Protein AF-A0A1G0II41-F1 (afdb_monomer)

Solvent-accessible surface area (backbone atoms only — not comparable to full-atom values): 4926 Å² total; per-residue (Å²): 140,91,80,92,81,89,79,92,71,59,68,68,58,53,48,48,43,43,74,74,59,29,85,88,39,45,68,59,50,52,48,62,66,45,43,63,70,62,50,51,55,48,50,55,50,51,51,52,56,53,70,70,36,62,72,57,53,53,53,52,46,52,62,64,57,62,65,76,77,78,74,82,70,84,80,78,133

pLDDT: mean 75.98, std 15.61, range [43.66, 97.69]

Mean predicted aligned error: 14.42 Å

Structure (mmCIF, N/CA/C/O backbone):
data_AF-A0A1G0II41-F1
#
_entry.id   AF-A0A1G0II41-F1
#
loop_
_atom_site.group_PDB
_atom_site.id
_atom_site.type_symbol
_atom_site.label_atom_id
_atom_site.label_alt_id
_atom_site.label_comp_id
_atom_site.label_asym_id
_atom_site.label_entity_id
_atom_site.label_seq_id
_atom_site.pdbx_PDB_ins_code
_atom_site.Cartn_x
_atom_site.Cartn_y
_atom_site.Cartn_z
_atom_site.occupancy
_atom_site.B_iso_or_equiv
_atom_site.auth_seq_id
_atom_site.auth_comp_id
_atom_site.auth_asym_id
_atom_site.auth_atom_id
_atom_site.pdbx_PDB_model_num
ATOM 1 N N . MET A 1 1 ? 12.726 -1.243 1.182 1.00 79.19 1 MET A N 1
ATOM 2 C CA . MET A 1 1 ? 12.695 -0.121 2.153 1.00 79.19 1 MET A CA 1
ATOM 3 C C . MET A 1 1 ? 11.263 0.378 2.262 1.00 79.19 1 MET A C 1
ATOM 5 O O . MET A 1 1 ? 10.663 0.589 1.220 1.00 79.19 1 MET A O 1
ATOM 9 N N . HIS A 1 2 ? 10.726 0.582 3.469 1.00 80.12 2 HIS A N 1
ATOM 10 C CA . HIS A 1 2 ? 9.373 1.129 3.660 1.00 80.12 2 HIS A CA 1
ATOM 11 C C . HIS A 1 2 ? 9.437 2.600 4.094 1.00 80.12 2 HIS A C 1
ATOM 13 O O . HIS A 1 2 ? 10.317 2.988 4.866 1.00 80.12 2 HIS A O 1
ATOM 19 N N . LYS A 1 3 ? 8.508 3.422 3.599 1.00 87.94 3 LYS A N 1
ATOM 20 C CA . LYS A 1 3 ? 8.339 4.834 3.974 1.00 87.94 3 LYS A CA 1
ATOM 21 C C . LYS A 1 3 ? 6.932 5.024 4.542 1.00 87.94 3 LYS A C 1
ATOM 23 O O . LYS A 1 3 ? 5.994 4.395 4.065 1.00 87.94 3 LYS A O 1
ATOM 28 N N . LYS A 1 4 ? 6.785 5.867 5.569 1.00 89.81 4 LYS A N 1
ATOM 29 C CA . LYS A 1 4 ? 5.466 6.231 6.108 1.00 89.81 4 LYS A CA 1
ATOM 30 C C . LYS A 1 4 ? 4.858 7.334 5.247 1.00 89.81 4 LYS A C 1
ATOM 32 O O . LYS A 1 4 ? 5.525 8.332 4.991 1.00 89.81 4 LYS A O 1
ATOM 37 N N . LEU A 1 5 ? 3.604 7.151 4.852 1.00 88.06 5 LEU A N 1
ATOM 38 C CA . LEU A 1 5 ? 2.804 8.130 4.126 1.00 88.06 5 LEU A CA 1
ATOM 39 C C . LEU A 1 5 ? 1.558 8.453 4.956 1.00 88.06 5 LEU A C 1
ATOM 41 O O . LEU A 1 5 ? 0.884 7.539 5.429 1.00 88.06 5 LEU A O 1
ATOM 45 N N . THR A 1 6 ? 1.258 9.738 5.119 1.00 92.00 6 THR A N 1
ATOM 46 C CA . THR A 1 6 ? 0.007 10.202 5.730 1.00 92.00 6 THR A CA 1
ATOM 47 C C . THR A 1 6 ? -0.928 10.646 4.615 1.00 92.00 6 THR A C 1
ATOM 49 O O . THR A 1 6 ? -0.561 11.508 3.821 1.00 92.00 6 THR A O 1
ATOM 52 N N . VAL A 1 7 ? -2.124 10.063 4.558 1.00 89.19 7 VAL A N 1
ATOM 53 C CA . VAL A 1 7 ? -3.161 10.394 3.572 1.00 89.19 7 VAL A CA 1
ATOM 54 C C . VAL A 1 7 ? -4.463 10.736 4.285 1.00 89.19 7 VAL A C 1
ATOM 56 O O . VAL A 1 7 ? -4.757 10.171 5.340 1.00 89.19 7 VAL A O 1
ATOM 59 N N . SER A 1 8 ? -5.243 11.646 3.707 1.00 94.19 8 SER A N 1
ATOM 60 C CA . SER A 1 8 ? -6.618 11.888 4.142 1.00 94.19 8 SER A CA 1
ATOM 61 C C . SER A 1 8 ? -7.549 10.887 3.471 1.00 94.19 8 SER A C 1
ATOM 63 O O . SER A 1 8 ? -7.443 10.640 2.271 1.00 94.19 8 SER A O 1
ATOM 65 N N . ILE A 1 9 ? -8.463 10.323 4.249 1.00 92.69 9 ILE A N 1
ATOM 66 C CA . ILE A 1 9 ? -9.461 9.357 3.802 1.00 92.69 9 ILE A CA 1
ATOM 67 C C . ILE A 1 9 ? -10.790 9.690 4.471 1.00 92.69 9 ILE A C 1
ATOM 69 O O . ILE A 1 9 ? -10.812 10.252 5.567 1.00 92.69 9 ILE A O 1
ATOM 73 N N . ASP A 1 10 ? -11.886 9.351 3.805 1.00 97.69 10 ASP A N 1
ATOM 74 C CA . ASP A 1 10 ? -13.211 9.465 4.394 1.00 97.69 10 ASP A CA 1
ATOM 75 C C . ASP A 1 10 ? -13.335 8.637 5.693 1.00 97.69 10 ASP A C 1
ATOM 77 O O . ASP A 1 10 ? -12.737 7.563 5.837 1.00 97.69 10 ASP A O 1
ATOM 81 N N . ALA A 1 11 ? -14.103 9.157 6.653 1.00 96.94 11 ALA A N 1
ATOM 82 C CA . ALA A 1 11 ? -14.237 8.563 7.979 1.00 96.94 11 ALA A CA 1
ATOM 83 C C . ALA A 1 11 ? -14.944 7.198 7.950 1.00 96.94 11 ALA A C 1
ATOM 85 O O . ALA A 1 11 ? -14.561 6.296 8.701 1.00 96.94 11 ALA A O 1
ATOM 86 N N . GLU A 1 12 ? -15.938 7.021 7.078 1.00 97.12 12 GLU A N 1
ATOM 87 C CA . GLU A 1 12 ? -16.641 5.747 6.917 1.00 97.12 12 GLU A CA 1
ATOM 88 C C . GLU A 1 12 ? -15.716 4.702 6.300 1.00 97.12 12 GLU A C 1
ATOM 90 O O . GLU A 1 12 ? -15.678 3.555 6.750 1.00 97.12 12 GLU A O 1
ATOM 95 N N . VAL A 1 13 ? -14.890 5.114 5.336 1.00 94.81 13 VAL A N 1
ATOM 96 C CA . VAL A 1 13 ? -13.902 4.228 4.711 1.00 94.81 13 VAL A CA 1
ATOM 97 C C . VAL A 1 13 ? -12.814 3.829 5.708 1.00 94.81 13 VAL A C 1
ATOM 99 O O . VAL A 1 13 ? -12.462 2.652 5.784 1.00 94.81 13 VAL A O 1
ATOM 102 N N . TYR A 1 14 ? -12.306 4.760 6.525 1.00 94.25 14 TYR A N 1
ATOM 103 C CA . TYR A 1 14 ? -11.349 4.426 7.586 1.00 94.25 14 TYR A CA 1
ATOM 104 C C . TYR A 1 14 ? -11.933 3.420 8.581 1.00 94.25 14 TYR A C 1
ATOM 106 O O . TYR A 1 14 ? -11.261 2.451 8.943 1.00 94.25 14 TYR A O 1
ATOM 114 N N . LYS A 1 15 ? -13.192 3.615 8.992 1.00 96.00 15 LYS A N 1
ATOM 115 C CA . LYS A 1 15 ? -13.894 2.682 9.875 1.00 96.00 15 LYS A CA 1
ATOM 116 C C . LYS A 1 15 ? -14.042 1.305 9.225 1.00 96.00 15 LYS A C 1
ATOM 118 O O . LYS A 1 15 ? -13.685 0.311 9.845 1.00 96.00 15 LYS A O 1
ATOM 123 N N . GLY A 1 16 ? -14.474 1.245 7.966 1.00 95.31 16 GLY A N 1
ATOM 124 C CA . GLY A 1 16 ? -14.587 -0.011 7.221 1.00 95.31 16 GLY A CA 1
ATOM 125 C C . GLY A 1 16 ? -13.249 -0.746 7.096 1.00 95.31 16 GLY A C 1
ATOM 126 O O . GLY A 1 16 ? -13.179 -1.950 7.334 1.00 95.31 16 GLY A O 1
ATOM 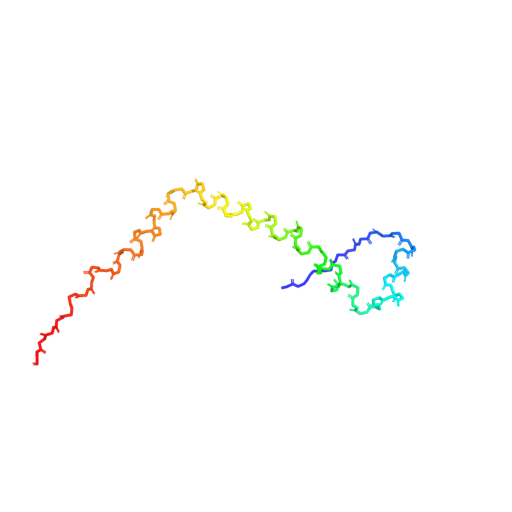127 N N . LEU A 1 17 ? -12.161 -0.026 6.806 1.00 93.62 17 LEU A N 1
ATOM 128 C CA . LEU A 1 17 ? -10.810 -0.595 6.797 1.00 93.62 17 LEU A CA 1
ATOM 129 C C . LEU A 1 17 ? -10.420 -1.139 8.173 1.00 93.62 17 LEU A C 1
ATOM 131 O O . LEU A 1 17 ? -9.837 -2.218 8.274 1.00 93.62 17 LEU A O 1
ATOM 135 N N . TYR A 1 18 ? -10.739 -0.409 9.237 1.00 94.19 18 TYR A N 1
ATOM 136 C CA . TYR A 1 18 ? -10.428 -0.832 10.594 1.00 94.19 18 TYR A CA 1
ATOM 137 C C . TYR A 1 18 ? -11.201 -2.090 11.006 1.00 94.19 18 TYR A C 1
ATOM 139 O O . TYR A 1 18 ? -10.595 -3.005 11.563 1.00 94.19 18 TYR A O 1
ATOM 147 N N . ASP A 1 19 ? -12.494 -2.154 10.690 1.00 95.38 19 ASP A N 1
ATOM 148 C CA . ASP A 1 19 ? -13.389 -3.239 11.096 1.00 95.38 19 ASP A CA 1
ATOM 149 C C . ASP A 1 19 ? -13.167 -4.519 10.270 1.00 95.38 19 ASP A C 1
ATOM 151 O O . ASP A 1 19 ? -13.187 -5.618 10.821 1.00 95.38 19 ASP A O 1
ATOM 155 N N . VAL A 1 20 ? -12.924 -4.391 8.958 1.00 95.19 20 VAL A N 1
ATOM 156 C CA . VAL A 1 20 ? -12.808 -5.539 8.037 1.00 95.19 20 VAL A CA 1
ATOM 157 C C . VAL A 1 20 ? -11.373 -6.052 7.921 1.00 95.19 20 VAL A C 1
ATOM 159 O O . VAL A 1 20 ? -11.144 -7.259 7.915 1.00 95.19 20 VAL A O 1
ATOM 162 N N . ILE A 1 21 ? -10.395 -5.148 7.808 1.00 92.00 21 ILE A N 1
ATOM 163 C CA . ILE A 1 21 ? -8.988 -5.506 7.551 1.00 92.00 21 ILE A CA 1
ATOM 164 C C . ILE A 1 21 ? -8.186 -5.571 8.857 1.00 92.00 21 ILE A C 1
ATOM 166 O O . ILE A 1 21 ? -7.266 -6.378 8.989 1.00 92.00 21 ILE A O 1
ATOM 170 N N . GLY A 1 22 ? -8.533 -4.742 9.844 1.00 89.19 22 GLY A N 1
ATOM 171 C CA . GLY A 1 22 ? -7.857 -4.693 11.136 1.00 89.19 22 GLY A CA 1
ATOM 172 C C . GLY A 1 22 ? -6.609 -3.802 11.150 1.00 89.19 22 GLY A C 1
ATOM 173 O O . GLY A 1 22 ? -5.821 -3.739 10.205 1.00 89.19 22 GLY A O 1
ATOM 174 N N . LYS A 1 23 ? -6.376 -3.135 12.290 1.00 81.12 23 LYS A N 1
ATOM 175 C CA . LYS A 1 23 ? -5.358 -2.078 12.500 1.00 81.12 23 LYS A CA 1
ATOM 176 C C . LYS A 1 23 ? -3.956 -2.361 11.937 1.00 81.12 23 LYS A C 1
ATOM 178 O O . LYS A 1 23 ? -3.281 -1.436 11.497 1.00 81.12 23 LYS A O 1
ATOM 183 N N . ARG A 1 24 ? -3.477 -3.609 12.002 1.00 84.88 24 ARG A N 1
ATOM 184 C CA . ARG A 1 24 ? -2.106 -3.978 11.588 1.00 84.88 24 ARG A CA 1
ATOM 185 C C . ARG A 1 24 ? -1.962 -4.268 10.093 1.00 84.88 24 ARG A C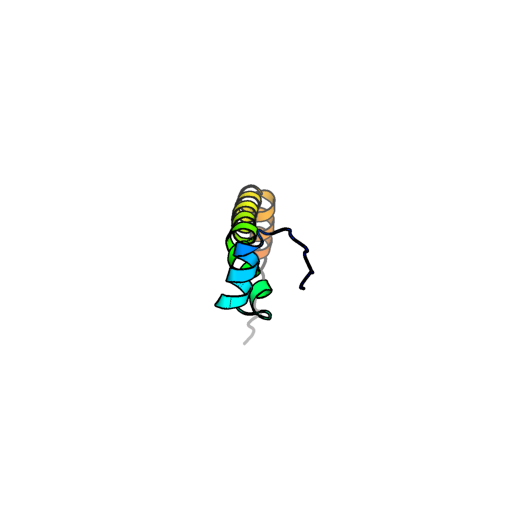 1
ATOM 187 O O . ARG A 1 24 ? -0.840 -4.268 9.603 1.00 84.88 24 ARG A O 1
ATOM 194 N N . HIS A 1 25 ? -3.066 -4.478 9.383 1.00 90.56 25 HIS A N 1
ATOM 195 C CA . HIS A 1 25 ? -3.053 -4.980 8.008 1.00 90.56 25 HIS A CA 1
ATOM 196 C C . HIS A 1 25 ? -3.419 -3.899 6.982 1.00 90.56 25 HIS A C 1
ATOM 198 O O . HIS A 1 25 ? -3.141 -4.070 5.798 1.00 90.56 25 HIS A O 1
ATOM 204 N N . ILE A 1 26 ? -3.954 -2.752 7.421 1.00 92.00 26 ILE A N 1
ATOM 205 C CA . ILE A 1 26 ? -4.378 -1.653 6.533 1.00 92.00 26 ILE A CA 1
ATOM 206 C C . ILE A 1 26 ? -3.231 -1.170 5.636 1.00 92.00 26 ILE A C 1
ATOM 208 O O . ILE A 1 26 ? -3.420 -1.010 4.435 1.00 92.00 26 ILE A O 1
ATOM 212 N N . SER A 1 27 ? -2.027 -0.978 6.188 1.00 89.00 27 SER A N 1
ATOM 213 C CA . SER A 1 27 ? -0.879 -0.509 5.396 1.00 89.00 27 SER A CA 1
ATOM 214 C C . SER A 1 27 ? -0.501 -1.500 4.293 1.00 89.00 27 SER A C 1
ATOM 216 O O . SER A 1 27 ? -0.257 -1.086 3.165 1.00 89.00 27 SER A O 1
ATOM 218 N N . GLN A 1 28 ? -0.480 -2.799 4.606 1.00 91.25 28 GLN A N 1
ATOM 219 C CA . GLN A 1 28 ? -0.161 -3.849 3.636 1.00 91.25 28 GLN A CA 1
ATOM 220 C C . GLN A 1 28 ? -1.258 -3.975 2.572 1.00 91.25 28 GLN A C 1
ATOM 222 O O . GLN A 1 28 ? -0.960 -4.161 1.394 1.00 91.25 28 GLN A O 1
ATOM 227 N N . PHE A 1 29 ? -2.522 -3.843 2.974 1.00 93.06 29 PHE A N 1
ATOM 228 C CA . PHE A 1 29 ? -3.668 -3.870 2.071 1.00 93.06 29 PHE A CA 1
ATOM 229 C C . PHE A 1 29 ? -3.617 -2.726 1.053 1.00 93.06 29 PHE A C 1
ATOM 231 O O . PHE A 1 29 ? -3.681 -2.969 -0.152 1.00 93.06 29 PHE A O 1
ATOM 238 N N . LEU A 1 30 ? -3.428 -1.490 1.524 1.00 91.50 30 LEU A N 1
ATOM 239 C CA . LEU A 1 30 ? -3.321 -0.319 0.652 1.00 91.50 30 LEU A CA 1
ATOM 240 C C . LEU A 1 30 ? -2.100 -0.406 -0.272 1.00 91.50 30 LEU A C 1
ATOM 242 O O . LEU A 1 30 ? -2.212 -0.090 -1.453 1.00 91.50 30 LEU A O 1
ATOM 246 N N . GLU A 1 31 ? -0.955 -0.880 0.229 1.00 90.12 31 GLU A N 1
ATOM 247 C CA . GLU A 1 31 ? 0.234 -1.108 -0.600 1.00 90.12 31 GLU A CA 1
ATOM 248 C C . GLU A 1 31 ? -0.035 -2.146 -1.699 1.00 90.12 31 GLU A C 1
ATOM 250 O O . GLU A 1 31 ? 0.309 -1.916 -2.856 1.00 90.12 31 GLU A O 1
ATOM 255 N N . THR A 1 32 ? -0.703 -3.254 -1.365 1.00 91.44 32 THR A N 1
ATOM 256 C CA . THR A 1 32 ? -1.056 -4.308 -2.331 1.00 91.44 32 THR A CA 1
ATOM 257 C C . THR A 1 32 ? -1.983 -3.783 -3.427 1.00 91.44 32 THR A C 1
ATOM 259 O O . THR A 1 32 ? -1.788 -4.112 -4.595 1.00 91.44 32 THR A O 1
ATOM 262 N N . LEU A 1 33 ? -2.950 -2.933 -3.068 1.00 91.69 33 LEU A N 1
ATOM 263 C CA . LEU A 1 33 ? -3.849 -2.298 -4.032 1.00 91.69 33 LEU A CA 1
ATOM 264 C C . LEU A 1 33 ? -3.140 -1.269 -4.914 1.00 91.69 33 LEU A C 1
ATOM 266 O O . LEU 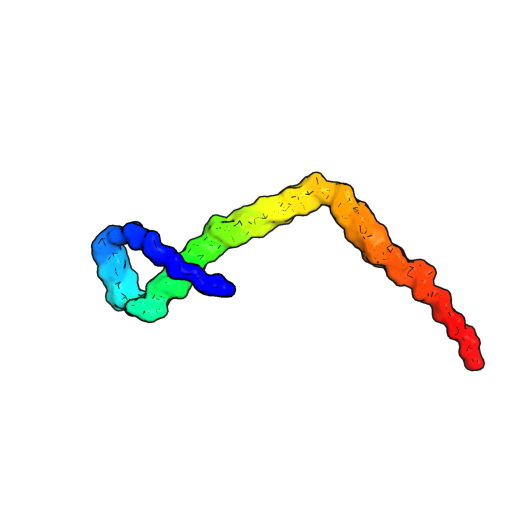A 1 33 ? -3.406 -1.216 -6.107 1.00 91.69 33 LEU A O 1
ATOM 270 N 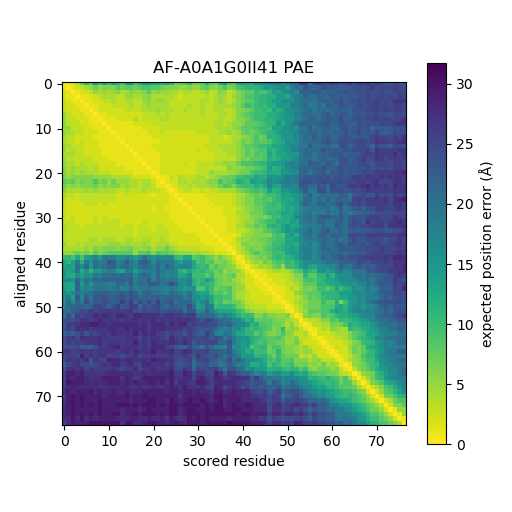N . ALA A 1 34 ? -2.241 -0.459 -4.353 1.00 89.12 34 ALA A N 1
ATOM 271 C CA . ALA A 1 34 ? -1.553 0.595 -5.097 1.00 89.12 34 ALA A CA 1
ATOM 272 C C . ALA A 1 34 ? -0.463 0.047 -6.033 1.00 89.12 34 ALA A C 1
ATOM 274 O O . ALA A 1 34 ? -0.268 0.557 -7.137 1.00 89.12 34 ALA A O 1
ATOM 275 N N . ARG A 1 35 ? 0.246 -1.007 -5.612 1.00 87.19 35 ARG A N 1
ATOM 276 C CA . ARG A 1 35 ? 1.409 -1.576 -6.308 1.00 87.19 35 ARG A CA 1
ATOM 277 C C . ARG A 1 35 ? 1.220 -1.826 -7.815 1.00 87.19 35 ARG A C 1
ATOM 279 O O . ARG A 1 35 ? 2.096 -1.388 -8.563 1.00 87.19 35 ARG A O 1
ATOM 286 N N . PRO A 1 36 ? 0.151 -2.486 -8.303 1.00 86.94 36 PRO A N 1
ATOM 287 C CA . PRO A 1 36 ? -0.020 -2.720 -9.738 1.00 86.94 36 PRO A CA 1
ATOM 288 C C . PRO A 1 36 ? -0.209 -1.425 -10.538 1.00 86.94 36 PRO A C 1
ATOM 290 O O . PRO A 1 36 ? 0.205 -1.357 -11.686 1.00 86.94 36 PRO A O 1
ATOM 293 N N . TYR A 1 37 ? -0.766 -0.369 -9.953 1.00 85.56 37 TYR A N 1
ATOM 294 C CA . TYR A 1 37 ? -1.011 0.879 -10.684 1.00 85.56 37 TYR A CA 1
ATOM 295 C C . TYR A 1 37 ? 0.199 1.811 -10.711 1.00 85.56 37 TYR A C 1
ATOM 297 O O . TYR A 1 37 ? 0.306 2.640 -11.607 1.00 85.56 37 TYR A O 1
ATOM 305 N N . VAL A 1 38 ? 1.112 1.671 -9.748 1.00 83.31 38 VAL A N 1
ATOM 306 C CA . VAL A 1 38 ? 2.281 2.553 -9.622 1.00 83.31 38 VAL A CA 1
ATOM 307 C C . VAL A 1 38 ? 3.551 1.903 -10.171 1.00 83.31 38 VAL A C 1
ATOM 309 O O . VAL A 1 38 ? 4.373 2.596 -10.749 1.00 83.31 38 VAL A O 1
ATOM 312 N N . ILE A 1 39 ? 3.719 0.581 -10.032 1.00 79.44 39 ILE A N 1
ATOM 313 C CA . ILE A 1 39 ? 4.959 -0.108 -10.436 1.00 79.44 39 ILE A CA 1
ATOM 314 C C . ILE A 1 39 ? 4.847 -0.760 -11.821 1.00 79.44 39 ILE A C 1
ATOM 316 O O . ILE A 1 39 ? 5.814 -0.738 -12.574 1.00 79.44 39 ILE A O 1
ATOM 320 N N . HIS A 1 40 ? 3.707 -1.359 -12.195 1.00 64.06 40 HIS A N 1
ATOM 321 C CA . HIS A 1 40 ? 3.586 -1.974 -13.532 1.00 64.06 40 HIS A CA 1
ATOM 322 C C . HIS A 1 40 ? 3.470 -0.945 -14.656 1.00 64.06 40 HIS A C 1
ATOM 324 O O . HIS A 1 40 ? 3.997 -1.191 -15.738 1.00 64.06 40 HIS A O 1
ATOM 330 N N . ALA A 1 41 ? 2.828 0.198 -14.405 1.00 61.47 41 ALA A N 1
ATOM 331 C CA . ALA A 1 41 ? 2.815 1.302 -15.363 1.00 61.47 41 ALA A CA 1
ATOM 332 C C . ALA A 1 41 ? 4.245 1.786 -15.666 1.00 61.47 41 ALA A C 1
ATOM 334 O O . ALA A 1 41 ? 4.594 2.000 -16.823 1.00 61.47 41 ALA A O 1
ATOM 335 N N . ASP A 1 42 ? 5.081 1.861 -14.630 1.00 62.47 42 ASP A N 1
ATOM 336 C CA . ASP A 1 42 ? 6.478 2.285 -14.726 1.00 62.47 42 ASP A CA 1
ATOM 337 C C . ASP A 1 42 ? 7.356 1.228 -15.419 1.00 62.47 42 ASP A C 1
ATOM 339 O O . ASP A 1 42 ? 8.197 1.550 -16.249 1.00 62.47 42 ASP A O 1
ATOM 343 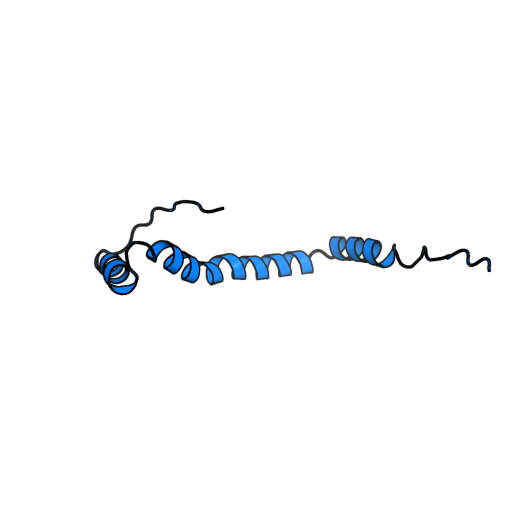N N . LEU A 1 43 ? 7.106 -0.065 -15.168 1.00 65.38 43 LEU A N 1
ATOM 344 C CA . LEU A 1 43 ? 7.824 -1.151 -15.842 1.00 65.38 43 LEU A CA 1
ATOM 345 C C . LEU A 1 43 ? 7.566 -1.151 -17.357 1.00 65.38 43 LEU A C 1
ATOM 347 O O . LEU A 1 43 ? 8.502 -1.294 -18.137 1.00 65.38 43 LEU A O 1
ATOM 351 N N . LEU A 1 44 ? 6.307 -0.994 -17.781 1.00 66.62 44 LEU A N 1
ATOM 352 C CA . LEU A 1 44 ? 5.955 -0.970 -19.203 1.00 66.62 44 LEU A CA 1
ATOM 353 C C . LEU A 1 44 ? 6.544 0.263 -19.904 1.00 66.62 44 LEU A C 1
ATOM 355 O O . LEU A 1 44 ? 7.054 0.139 -21.015 1.00 66.62 44 LEU A O 1
ATOM 359 N N . ALA A 1 45 ? 6.529 1.420 -19.237 1.00 70.31 45 ALA A N 1
ATOM 360 C CA . ALA A 1 45 ? 7.185 2.631 -19.722 1.00 70.31 45 ALA A CA 1
ATOM 361 C C . ALA A 1 45 ? 8.709 2.442 -19.842 1.00 70.31 45 ALA A C 1
ATOM 363 O O . ALA A 1 45 ? 9.276 2.716 -20.895 1.00 70.31 45 ALA A O 1
ATOM 364 N N . ALA A 1 46 ? 9.359 1.869 -18.826 1.00 70.19 46 ALA A N 1
ATOM 365 C CA . ALA A 1 46 ? 10.792 1.581 -18.853 1.00 70.19 46 ALA A CA 1
ATOM 366 C C . ALA A 1 46 ? 11.177 0.587 -19.963 1.00 70.19 46 ALA A C 1
ATOM 368 O O . ALA A 1 46 ? 12.200 0.765 -20.619 1.00 70.19 46 ALA A O 1
ATOM 369 N N . TYR A 1 47 ? 10.356 -0.438 -20.221 1.00 70.00 47 TYR A N 1
ATOM 370 C CA . TYR A 1 47 ? 10.568 -1.344 -21.355 1.00 70.00 47 TYR A CA 1
ATOM 371 C C . TYR A 1 47 ? 10.431 -0.631 -22.704 1.00 70.00 47 TYR A C 1
ATOM 373 O O . TYR A 1 47 ? 11.209 -0.911 -23.611 1.00 70.00 47 TYR A O 1
ATOM 381 N N . GLN A 1 48 ? 9.478 0.294 -22.850 1.00 73.75 48 GLN A N 1
ATOM 382 C CA . GLN A 1 48 ? 9.339 1.095 -24.071 1.00 73.75 48 GLN A CA 1
ATOM 383 C C . GLN A 1 48 ? 10.535 2.029 -24.281 1.00 73.75 48 GLN A C 1
ATOM 385 O O . GLN A 1 48 ? 11.035 2.133 -25.397 1.00 73.75 48 GLN A O 1
ATOM 390 N N . GLU A 1 49 ? 11.031 2.664 -23.219 1.00 75.06 49 GLU A N 1
ATOM 391 C CA . GLU A 1 49 ? 12.235 3.499 -23.276 1.00 75.06 49 GLU A CA 1
ATOM 392 C C . GLU A 1 49 ? 13.494 2.686 -23.607 1.00 75.06 49 GLU A C 1
ATOM 394 O O . GLU A 1 49 ? 14.325 3.138 -24.392 1.00 75.06 49 GLU A O 1
ATOM 399 N N . MET A 1 50 ? 13.632 1.474 -23.053 1.00 67.31 50 MET A N 1
ATOM 400 C CA . MET A 1 50 ? 14.734 0.567 -23.395 1.00 67.31 50 MET A CA 1
ATOM 401 C C . MET A 1 50 ? 14.640 0.082 -24.845 1.00 67.31 50 MET A C 1
ATOM 403 O O . MET A 1 50 ? 15.638 0.138 -25.553 1.00 67.31 50 MET A O 1
ATOM 407 N N . ALA A 1 51 ? 13.449 -0.302 -25.314 1.00 68.25 51 ALA A N 1
ATOM 408 C CA . ALA A 1 51 ? 13.227 -0.702 -26.705 1.00 68.25 51 ALA A CA 1
ATOM 409 C C . ALA A 1 51 ? 13.471 0.443 -27.705 1.00 68.25 51 ALA A C 1
ATOM 411 O O . ALA A 1 51 ? 13.838 0.191 -28.848 1.00 68.25 51 ALA A O 1
ATOM 412 N N . ALA A 1 52 ? 13.290 1.698 -27.287 1.00 68.81 52 ALA A N 1
ATOM 413 C CA . ALA A 1 52 ? 13.590 2.872 -28.103 1.00 68.81 52 ALA A CA 1
ATOM 414 C C . ALA A 1 52 ? 15.089 3.242 -28.129 1.00 68.81 52 ALA A C 1
ATOM 416 O O . ALA A 1 52 ? 15.481 4.136 -28.879 1.00 68.81 52 ALA A O 1
ATOM 417 N N . ASN A 1 53 ? 15.935 2.589 -27.322 1.00 62.25 53 ASN A N 1
ATOM 418 C CA . ASN A 1 53 ? 17.361 2.891 -27.202 1.00 62.25 53 ASN A CA 1
ATOM 419 C C . ASN A 1 53 ? 18.234 1.845 -27.921 1.00 62.25 53 ASN A C 1
ATOM 421 O O . ASN A 1 53 ? 18.939 1.052 -27.294 1.00 62.25 53 ASN A O 1
ATOM 425 N N . GLU A 1 54 ? 18.212 1.888 -29.256 1.00 60.56 54 GLU A N 1
ATOM 426 C CA . GLU A 1 54 ? 18.946 0.978 -30.155 1.00 60.56 54 GLU A CA 1
ATOM 427 C C . GLU A 1 54 ? 20.469 0.956 -29.907 1.00 60.56 54 GLU A C 1
ATOM 429 O O . GLU A 1 54 ? 21.119 -0.074 -30.079 1.00 60.56 54 GLU A O 1
ATOM 434 N N . THR A 1 55 ? 21.053 2.063 -29.434 1.00 61.72 55 THR A N 1
ATOM 435 C CA . THR A 1 55 ? 22.490 2.158 -29.118 1.00 61.72 55 THR A CA 1
ATOM 436 C C . THR A 1 55 ? 22.889 1.238 -27.962 1.00 61.72 55 THR A C 1
ATOM 438 O O . THR A 1 55 ? 23.984 0.681 -27.961 1.00 61.72 55 THR A O 1
ATOM 441 N N . ARG A 1 56 ? 22.000 1.046 -26.978 1.00 56.56 56 ARG A N 1
ATOM 442 C CA . ARG A 1 56 ? 22.259 0.178 -25.821 1.00 56.56 56 ARG A CA 1
ATOM 443 C C . ARG A 1 56 ? 22.131 -1.307 -26.172 1.00 56.56 56 ARG A C 1
ATOM 445 O O . ARG A 1 56 ? 22.862 -2.120 -25.614 1.00 56.56 56 ARG A O 1
ATOM 452 N N . GLU A 1 57 ? 21.231 -1.639 -27.095 1.00 58.66 57 GLU A N 1
ATOM 453 C CA . GLU A 1 57 ? 21.078 -2.995 -27.639 1.00 58.66 57 GLU A CA 1
ATOM 454 C C . GLU A 1 57 ? 22.328 -3.423 -28.420 1.00 58.66 57 GLU A C 1
ATOM 456 O O . GLU A 1 57 ? 22.798 -4.546 -28.261 1.00 58.66 57 GLU A O 1
ATOM 461 N N . LEU A 1 58 ? 22.931 -2.514 -29.198 1.00 62.53 58 LEU A N 1
ATOM 462 C CA . LEU A 1 58 ? 24.181 -2.785 -29.920 1.00 62.53 58 LEU A CA 1
ATOM 463 C C . LEU A 1 58 ? 25.360 -3.059 -28.975 1.00 62.53 58 LEU A C 1
ATOM 465 O O . LEU A 1 58 ? 26.113 -4.006 -29.202 1.00 62.53 58 LEU A O 1
ATOM 469 N N . ASP A 1 59 ? 25.489 -2.289 -27.892 1.00 61.00 59 ASP A N 1
ATOM 470 C CA . ASP A 1 59 ? 26.512 -2.528 -26.867 1.00 61.00 59 ASP A CA 1
ATOM 471 C C . ASP A 1 59 ? 26.274 -3.855 -26.123 1.00 61.00 59 ASP A C 1
ATOM 473 O O . ASP A 1 59 ? 27.213 -4.620 -25.903 1.00 61.00 59 ASP A O 1
ATOM 477 N N . ALA A 1 60 ? 25.026 -4.180 -25.767 1.00 60.97 60 ALA A N 1
ATOM 478 C CA . ALA A 1 60 ? 24.692 -5.450 -25.118 1.00 60.97 60 ALA A CA 1
ATOM 479 C C . ALA A 1 60 ? 24.926 -6.667 -26.037 1.00 60.97 60 ALA A C 1
ATOM 481 O O . ALA A 1 60 ? 25.414 -7.701 -25.566 1.00 60.97 60 ALA A O 1
ATOM 482 N N . ASN A 1 61 ? 24.645 -6.540 -27.339 1.00 59.53 61 ASN A N 1
ATOM 483 C CA . ASN A 1 61 ? 24.983 -7.553 -28.342 1.00 59.53 61 ASN A CA 1
ATOM 484 C C . ASN A 1 61 ? 26.496 -7.732 -28.467 1.00 59.53 61 ASN A C 1
ATOM 486 O O . ASN A 1 61 ? 26.972 -8.861 -28.404 1.00 59.53 61 ASN A O 1
ATOM 490 N N . ALA A 1 62 ? 27.265 -6.644 -28.552 1.00 63.19 62 ALA A N 1
ATOM 491 C CA . ALA A 1 62 ? 28.723 -6.719 -28.620 1.00 63.19 62 ALA A CA 1
ATOM 492 C C . ALA A 1 62 ? 29.334 -7.392 -27.374 1.00 63.19 62 ALA A C 1
ATOM 494 O O . ALA A 1 62 ? 30.292 -8.155 -27.489 1.00 63.19 62 ALA A O 1
ATOM 495 N N . TRP A 1 63 ? 28.761 -7.167 -26.184 1.00 62.25 63 TRP A N 1
ATOM 496 C CA . TRP A 1 63 ? 29.161 -7.863 -24.953 1.00 62.25 63 TRP A CA 1
ATOM 497 C C . TRP A 1 63 ? 28.762 -9.346 -24.945 1.00 62.25 63 TRP A C 1
ATOM 499 O O . TRP A 1 63 ? 29.516 -10.174 -24.438 1.00 62.25 63 TRP A O 1
ATOM 509 N N . SER A 1 64 ? 27.599 -9.690 -25.505 1.00 60.94 64 SER A N 1
ATOM 510 C CA . SER A 1 64 ? 27.098 -11.073 -25.552 1.00 60.94 64 SER A CA 1
ATOM 511 C C . SER A 1 64 ? 27.835 -11.927 -26.592 1.00 60.94 64 SER A C 1
ATOM 513 O O . SER A 1 64 ? 28.124 -13.096 -26.341 1.00 60.94 64 SER A O 1
ATOM 515 N N . GLU A 1 65 ? 28.191 -11.340 -27.735 1.00 59.78 65 GLU A N 1
ATOM 516 C CA . GLU A 1 65 ? 28.942 -11.984 -28.822 1.00 59.78 65 GLU A CA 1
ATOM 517 C C . GLU A 1 65 ? 30.465 -11.955 -28.586 1.00 59.78 65 GLU A C 1
ATOM 519 O O . GLU A 1 65 ? 31.201 -12.776 -29.131 1.00 59.78 65 GLU A O 1
ATOM 524 N N . GLY A 1 66 ? 30.956 -11.065 -27.717 1.00 58.94 66 GLY A N 1
ATOM 525 C CA . GLY A 1 66 ? 32.380 -10.939 -27.389 1.00 58.94 66 GLY A CA 1
ATOM 526 C C . GLY A 1 66 ? 32.990 -12.141 -26.654 1.00 58.94 66 GLY A C 1
ATOM 527 O O . GLY A 1 66 ? 34.210 -12.270 -26.626 1.00 58.94 66 GLY A O 1
ATOM 528 N N . LEU A 1 67 ? 32.174 -13.040 -26.086 1.00 55.25 67 LEU A N 1
ATOM 529 C CA . LEU A 1 67 ? 32.649 -14.234 -25.369 1.00 55.25 67 LEU A CA 1
ATOM 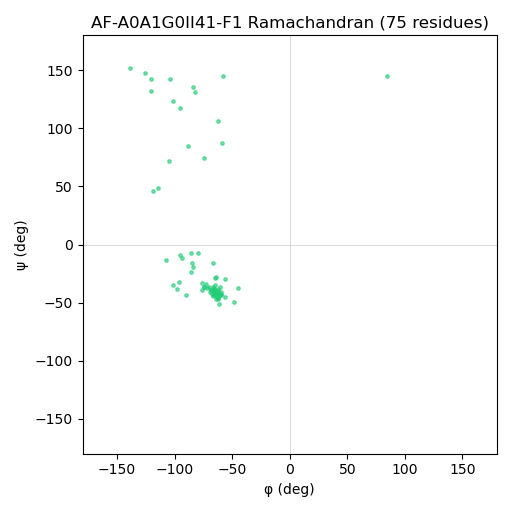530 C C . LEU A 1 67 ? 32.744 -15.490 -26.259 1.00 55.25 67 LEU A C 1
ATOM 532 O O . LEU A 1 67 ? 33.301 -16.499 -25.839 1.00 55.25 67 LEU A O 1
ATOM 536 N N . THR A 1 68 ? 32.198 -15.473 -27.480 1.00 55.25 68 THR A N 1
ATOM 537 C CA . THR A 1 68 ? 32.155 -16.675 -28.340 1.00 55.25 68 THR A CA 1
ATOM 538 C C . THR A 1 68 ? 33.427 -16.883 -29.172 1.00 55.25 68 THR A C 1
ATOM 540 O O . THR A 1 68 ? 33.569 -17.925 -29.807 1.00 55.25 68 THR A O 1
ATOM 543 N N . GLY A 1 69 ? 34.359 -15.923 -29.159 1.00 56.56 69 GLY A N 1
ATOM 544 C CA . GLY A 1 69 ? 35.609 -15.969 -29.928 1.00 56.56 69 GLY A CA 1
ATOM 545 C C . GLY A 1 69 ? 36.841 -16.494 -29.182 1.00 56.56 69 GLY A C 1
ATOM 546 O O . GLY A 1 69 ? 37.855 -16.721 -29.829 1.00 56.56 69 GLY A O 1
ATOM 547 N N . ASP A 1 70 ? 36.774 -16.701 -27.861 1.00 56.62 70 ASP A N 1
ATOM 548 C CA . ASP A 1 70 ? 37.937 -17.070 -27.028 1.00 56.62 70 ASP A CA 1
ATOM 549 C C . ASP A 1 70 ? 37.798 -18.487 -26.442 1.00 56.62 70 ASP A C 1
ATOM 551 O O . ASP A 1 70 ? 37.932 -18.731 -25.244 1.00 56.62 70 ASP A O 1
ATOM 555 N N . THR A 1 71 ? 37.452 -19.445 -27.306 1.00 53.06 71 THR A N 1
ATOM 556 C CA . THR A 1 71 ? 37.560 -20.883 -27.002 1.0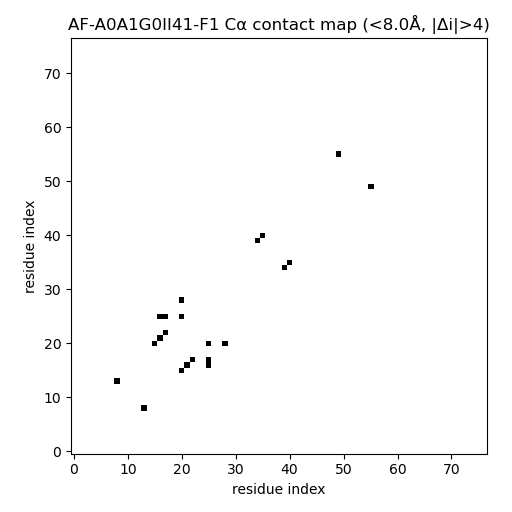0 53.06 71 THR A CA 1
ATOM 557 C C . THR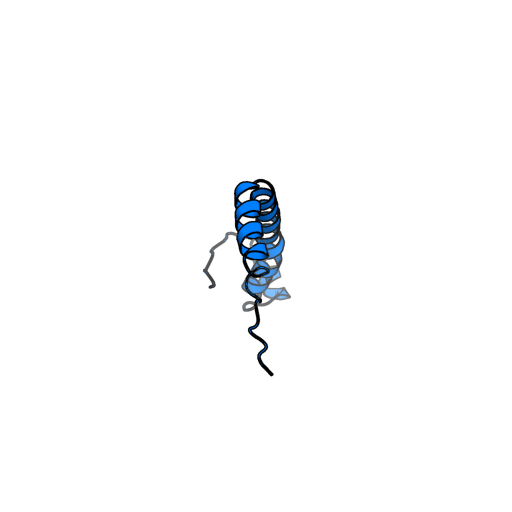 A 1 71 ? 38.512 -21.570 -27.974 1.00 53.06 71 THR A C 1
ATOM 559 O O . THR A 1 71 ? 38.240 -22.667 -28.452 1.00 53.06 71 T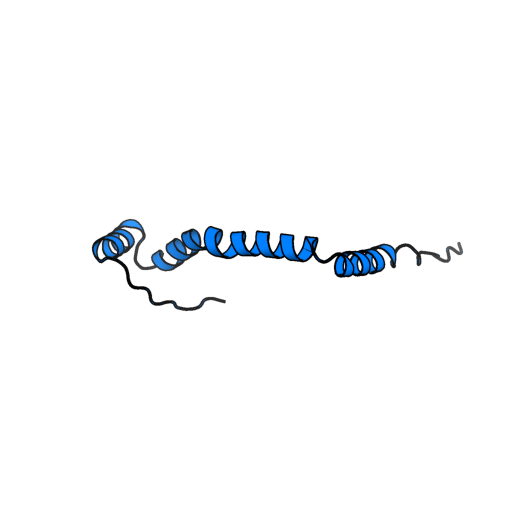HR A O 1
ATOM 562 N N . ASP A 1 72 ? 39.679 -20.966 -28.209 1.00 54.03 72 ASP A N 1
ATOM 563 C CA . ASP A 1 72 ? 40.867 -21.743 -28.573 1.00 54.03 72 ASP A CA 1
ATOM 564 C C . ASP A 1 72 ? 41.371 -22.435 -27.300 1.00 54.03 72 ASP A C 1
ATOM 566 O O . ASP A 1 72 ? 42.335 -22.038 -26.646 1.00 54.03 72 ASP A O 1
ATOM 570 N N . ALA A 1 73 ? 40.636 -23.476 -26.904 1.00 55.47 73 ALA A N 1
ATOM 571 C CA . ALA A 1 73 ? 41.149 -24.465 -25.983 1.00 55.47 73 ALA A CA 1
ATOM 572 C C . ALA A 1 73 ? 42.347 -25.129 -26.669 1.00 55.47 73 ALA A C 1
ATOM 574 O O . ALA A 1 73 ? 42.186 -25.914 -27.604 1.00 55.47 73 ALA A O 1
ATOM 575 N N . ASP A 1 74 ? 43.544 -24.788 -26.204 1.00 52.69 74 ASP A N 1
ATOM 576 C CA . ASP A 1 74 ? 44.770 -25.539 -26.439 1.00 52.69 74 ASP A CA 1
ATOM 577 C C . ASP A 1 74 ? 44.575 -26.962 -25.890 1.00 52.69 74 ASP A C 1
ATOM 579 O O . ASP A 1 74 ? 44.798 -27.254 -24.715 1.00 52.69 74 ASP A O 1
ATOM 583 N N . VAL A 1 75 ? 44.027 -27.842 -26.730 1.00 56.88 75 VAL A N 1
ATOM 584 C CA . VAL A 1 75 ? 43.913 -29.272 -26.455 1.00 56.88 75 VAL A CA 1
ATOM 585 C C . VAL A 1 75 ? 45.199 -29.930 -26.944 1.00 56.88 75 VAL A C 1
ATOM 587 O O . VAL A 1 75 ? 45.258 -30.463 -28.052 1.00 56.88 75 VAL A O 1
ATOM 590 N N . THR A 1 76 ? 46.235 -29.924 -26.108 1.00 43.66 76 THR A N 1
ATOM 591 C CA . THR A 1 76 ? 47.334 -30.891 -26.223 1.00 43.66 76 THR A CA 1
ATOM 592 C C . THR A 1 76 ? 47.066 -32.070 -25.290 1.00 43.66 76 THR A C 1
ATOM 594 O O . THR A 1 76 ? 46.937 -31.891 -24.080 1.00 43.66 76 THR A O 1
ATOM 597 N N . TRP A 1 77 ? 46.927 -33.240 -25.917 1.00 55.03 77 TRP A N 1
ATOM 598 C CA . TRP A 1 77 ? 46.645 -34.571 -25.367 1.00 55.03 77 TRP A CA 1
ATOM 599 C C . TRP A 1 77 ? 47.568 -35.008 -24.223 1.00 55.03 77 TRP A C 1
ATOM 601 O O . TRP A 1 77 ? 48.792 -34.759 -24.324 1.00 55.03 77 TRP A O 1
#

Radius of gyration: 25.07 Å; Cα contacts (8 Å, |Δi|>4): 11; chains: 1; bounding box: 64×46×43 Å

Foldseek 3Di:
DDDDDDDDDDPVVVVVCCVPVNDVCSVVVVCVVCCCVPPVVVVVVVVVVVVVCVVVVVVVVCVVVVPPPPPPPPDDD

Secondary structure (DSSP, 8-state):
----------HHHHHHHHHHT-TTTHHHHHHHHHHHHHTHHHHHHHHHHHHT-HHHHHHHHHHHHTTTT--------

Sequence (77 aa):
MHKKLTVSIDAEVYKGLYDVIGKRHISQFLETLARPYVIHADLLAAYQEMAANETRELDANAWSEGLTGDTDADVTW